Protein AF-A0A3B9ZIF4-F1 (afdb_monomer_lite)

Foldseek 3Di:
DCVVVPPDADEEEELDDVVLVVCVVVVHAYEYEQDDDDPSSVVSVVSCVVSDHPHYHPHPPCVVVVVVVD

Radius of gyration: 12.68 Å; chains: 1; bounding box: 24×25×36 Å

Sequence (70 aa):
VLAHYPGYTLLYFNDWFDGIKEVKSLGGIIFGVLNGEGREREFVREVLAAEGVDFILEGWHGWQEIFPAL

Secondary structure (DSSP, 8-state):
-GGGSTT---EEEE--HHHHHHHHHTT-EEEEE--S-THHHHHHHHHHHHHT-SEEESSSTTGGGTGGG-

pLDDT: mean 83.51, std 10.61, range [53.06, 92.5]

Structure (mmCIF, N/CA/C/O backbone):
data_AF-A0A3B9ZIF4-F1
#
_entry.id   AF-A0A3B9ZIF4-F1
#
loop_
_atom_site.group_PDB
_atom_site.id
_atom_site.type_symbol
_atom_site.label_atom_id
_atom_site.label_alt_id
_atom_site.label_comp_id
_atom_site.label_asym_id
_atom_site.label_entity_id
_atom_site.label_seq_id
_atom_site.pdbx_PDB_ins_code
_atom_site.Cartn_x
_atom_site.Cartn_y
_atom_site.Cartn_z
_atom_site.occupancy
_atom_site.B_iso_or_equiv
_atom_site.auth_seq_id
_atom_site.auth_comp_id
_atom_site.auth_asym_id
_atom_site.auth_atom_id
_atom_site.pdbx_PDB_model_num
ATOM 1 N N . VAL A 1 1 ? -6.697 -11.919 12.519 1.00 53.06 1 VAL A N 1
ATOM 2 C CA . VAL A 1 1 ? -5.602 -11.005 12.934 1.00 53.06 1 VAL A CA 1
ATOM 3 C C . VAL A 1 1 ? -6.119 -9.687 13.508 1.00 53.06 1 VAL A C 1
ATOM 5 O O . VAL A 1 1 ? -5.783 -9.432 14.652 1.00 53.06 1 VAL A O 1
ATOM 8 N N . LEU A 1 2 ? -6.995 -8.908 12.848 1.00 53.16 2 LEU A N 1
ATOM 9 C CA . LEU A 1 2 ? -7.585 -7.701 13.479 1.00 53.16 2 LEU A CA 1
ATOM 10 C C . LEU A 1 2 ? -8.362 -7.989 14.780 1.00 53.16 2 LEU A C 1
ATOM 12 O O . LEU A 1 2 ? -8.320 -7.195 15.712 1.00 53.16 2 LEU A O 1
ATOM 16 N N . ALA A 1 3 ? -8.979 -9.171 14.904 1.00 58.34 3 ALA A N 1
ATOM 17 C CA . ALA A 1 3 ? -9.604 -9.618 16.155 1.00 58.34 3 ALA A CA 1
ATOM 18 C C . ALA A 1 3 ? -8.626 -9.726 17.349 1.00 58.34 3 ALA A C 1
ATOM 20 O O . ALA A 1 3 ? -9.066 -9.694 18.494 1.00 58.34 3 ALA A O 1
ATOM 21 N N . HIS A 1 4 ? -7.314 -9.846 17.100 1.00 63.50 4 HIS A N 1
ATOM 22 C CA . HIS A 1 4 ? -6.279 -9.892 18.141 1.00 63.50 4 HIS A CA 1
ATOM 23 C C . HIS A 1 4 ? -5.698 -8.511 18.485 1.00 63.50 4 HIS A C 1
ATOM 25 O O . HIS A 1 4 ? -4.998 -8.396 19.487 1.00 63.50 4 HIS A O 1
ATOM 31 N N . TYR A 1 5 ? -6.006 -7.473 17.699 1.00 72.31 5 TYR A N 1
ATOM 32 C CA . TYR A 1 5 ? -5.520 -6.102 17.897 1.00 72.31 5 TYR A CA 1
ATOM 33 C C . TYR A 1 5 ? -6.682 -5.100 17.813 1.00 72.31 5 TYR A C 1
ATOM 35 O O . TYR A 1 5 ? -6.758 -4.304 16.875 1.00 72.31 5 TYR A O 1
ATOM 43 N N . PRO A 1 6 ? -7.626 -5.142 18.770 1.00 77.69 6 PRO A N 1
ATOM 44 C CA . PRO A 1 6 ? -8.762 -4.231 18.768 1.00 77.69 6 PRO A CA 1
ATOM 45 C C . PRO A 1 6 ? -8.292 -2.774 18.882 1.00 77.69 6 PRO A C 1
ATOM 47 O O . PRO A 1 6 ? -7.457 -2.449 19.722 1.00 77.69 6 PRO A O 1
ATOM 50 N N . GLY A 1 7 ? -8.846 -1.900 18.037 1.00 84.44 7 GLY A N 1
ATOM 51 C CA . GLY A 1 7 ? -8.507 -0.471 17.998 1.00 84.44 7 GLY A CA 1
ATOM 52 C C . GLY A 1 7 ? -7.291 -0.111 17.138 1.00 84.44 7 GLY A C 1
ATOM 53 O O . GLY A 1 7 ? -6.927 1.059 17.096 1.00 84.44 7 GLY A O 1
ATOM 54 N N . TYR A 1 8 ? -6.683 -1.078 16.446 1.00 84.31 8 TYR A N 1
ATOM 55 C CA . TYR A 1 8 ? -5.562 -0.840 15.537 1.00 84.31 8 TYR A CA 1
ATOM 56 C C . TYR A 1 8 ? -5.966 -1.042 14.077 1.00 84.31 8 TYR A C 1
ATOM 58 O O . TYR A 1 8 ? -6.750 -1.934 13.752 1.00 84.31 8 TYR A O 1
ATOM 66 N N . THR A 1 9 ? -5.357 -0.250 13.196 1.00 86.12 9 THR A N 1
ATOM 67 C CA . THR A 1 9 ? -5.441 -0.416 11.742 1.00 86.12 9 THR A CA 1
ATOM 68 C C . THR A 1 9 ? -4.192 -1.139 11.251 1.00 86.12 9 THR A C 1
ATOM 70 O O . THR A 1 9 ? -3.071 -0.742 11.571 1.00 86.12 9 THR A O 1
ATOM 73 N N . LEU A 1 10 ? -4.372 -2.206 10.471 1.00 88.50 10 LEU A N 1
ATOM 74 C CA . LEU A 1 10 ? -3.264 -2.899 9.820 1.00 88.50 10 LEU A CA 1
ATOM 75 C C . LEU A 1 10 ? -2.903 -2.161 8.530 1.00 88.50 10 LEU A C 1
ATOM 77 O O . LEU A 1 10 ? -3.730 -2.073 7.626 1.00 88.50 10 LEU A O 1
ATOM 81 N N . LE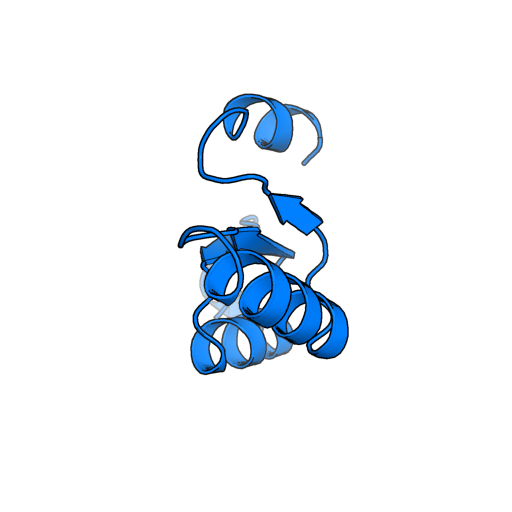U A 1 11 ? -1.671 -1.666 8.454 1.00 89.56 11 LEU A N 1
ATOM 82 C CA . LEU A 1 11 ? -1.113 -1.029 7.264 1.00 89.56 11 LEU A CA 1
ATOM 83 C C . LEU A 1 11 ? -0.008 -1.918 6.694 1.00 89.56 11 LEU A C 1
ATOM 85 O O . LEU A 1 11 ? 0.847 -2.395 7.445 1.00 89.56 11 LEU A O 1
ATOM 89 N N . TYR A 1 12 ? -0.011 -2.126 5.382 1.00 91.12 12 TYR A N 1
ATOM 90 C CA . TYR A 1 12 ? 0.985 -2.942 4.694 1.00 91.12 12 TYR A CA 1
ATOM 91 C C . TYR A 1 12 ? 1.679 -2.154 3.589 1.00 91.12 12 TYR A C 1
ATOM 93 O O . TYR A 1 12 ? 1.011 -1.579 2.740 1.00 91.12 12 TYR A O 1
ATOM 101 N N . PHE A 1 13 ? 3.012 -2.155 3.601 1.00 90.62 13 PHE A N 1
ATOM 102 C CA . PHE A 1 13 ? 3.857 -1.401 2.673 1.00 90.62 13 PHE A CA 1
ATOM 103 C C . PHE A 1 13 ? 4.803 -2.361 1.955 1.00 90.62 13 PHE A C 1
ATOM 105 O O . PHE A 1 13 ? 5.847 -2.732 2.502 1.00 90.62 13 PHE A O 1
ATOM 112 N N . ASN A 1 14 ? 4.421 -2.831 0.769 1.00 88.25 14 ASN A N 1
ATOM 113 C CA . ASN A 1 14 ? 5.238 -3.762 -0.011 1.00 88.25 14 ASN A CA 1
ATOM 114 C C . ASN A 1 14 ? 4.719 -3.926 -1.447 1.00 88.25 14 ASN A C 1
ATOM 116 O O . ASN A 1 14 ? 3.602 -3.520 -1.753 1.00 88.25 14 ASN A O 1
ATOM 120 N N . ASP A 1 15 ? 5.506 -4.572 -2.302 1.00 87.25 15 ASP A N 1
ATOM 121 C CA . ASP A 1 15 ? 5.096 -5.108 -3.605 1.00 87.25 15 ASP A CA 1
ATOM 122 C C . ASP A 1 15 ? 4.902 -6.633 -3.603 1.00 87.25 15 ASP A C 1
ATOM 124 O O . ASP A 1 15 ? 4.483 -7.216 -4.605 1.00 87.25 15 ASP A O 1
ATOM 128 N N . TRP A 1 16 ? 5.155 -7.296 -2.472 1.00 89.88 16 TRP A N 1
ATOM 129 C CA . TRP A 1 16 ? 5.007 -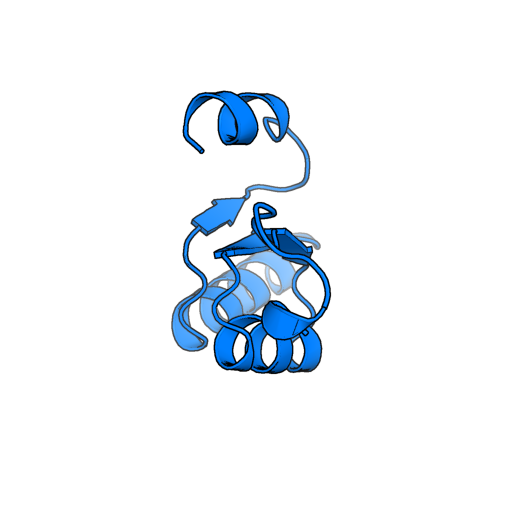8.739 -2.371 1.00 89.88 16 TRP A CA 1
ATOM 130 C C . TRP A 1 16 ? 3.543 -9.200 -2.389 1.00 89.88 16 TRP A C 1
ATOM 132 O O . TRP A 1 16 ? 2.736 -8.920 -1.499 1.00 89.88 16 TRP A O 1
ATOM 142 N N . PHE A 1 17 ? 3.233 -9.988 -3.413 1.00 85.25 17 PHE A N 1
ATOM 143 C CA . PHE A 1 17 ? 1.884 -10.393 -3.777 1.00 85.25 17 PHE A CA 1
ATOM 144 C C . PHE A 1 17 ? 1.114 -11.179 -2.706 1.00 85.25 17 PHE A C 1
ATOM 146 O O . PHE A 1 17 ? -0.043 -10.866 -2.412 1.00 85.25 17 PHE A O 1
ATOM 153 N N . ASP A 1 18 ? 1.732 -12.199 -2.115 1.00 88.81 18 ASP A N 1
ATOM 154 C CA . ASP A 1 18 ? 1.034 -13.034 -1.132 1.00 88.81 18 ASP A CA 1
ATOM 155 C C . ASP A 1 18 ? 0.681 -12.225 0.123 1.00 88.81 18 ASP A C 1
ATOM 157 O O . ASP A 1 18 ? -0.412 -12.374 0.674 1.00 88.81 18 ASP A O 1
ATOM 161 N N . GLY A 1 19 ? 1.546 -11.278 0.503 1.00 88.06 19 GLY A N 1
ATOM 162 C CA . GLY A 1 19 ? 1.281 -10.345 1.595 1.00 88.06 19 GLY A CA 1
ATOM 163 C C . GLY A 1 19 ? 0.104 -9.408 1.310 1.00 88.06 19 GLY A C 1
ATOM 164 O O . GLY A 1 19 ? -0.725 -9.193 2.194 1.00 88.06 19 GLY A O 1
ATOM 165 N N . ILE A 1 20 ? -0.037 -8.915 0.072 1.00 91.31 20 ILE A N 1
ATOM 166 C CA . ILE A 1 20 ? -1.192 -8.099 -0.356 1.00 91.31 20 ILE A CA 1
ATOM 167 C C . ILE A 1 20 ? -2.497 -8.876 -0.143 1.00 91.31 20 ILE A C 1
ATOM 169 O O . ILE A 1 20 ? -3.426 -8.383 0.501 1.00 91.31 20 ILE A O 1
ATOM 173 N N . LYS A 1 21 ? -2.569 -10.116 -0.636 1.00 89.56 21 LYS A N 1
ATOM 174 C CA . LYS A 1 21 ? -3.761 -10.966 -0.488 1.00 89.56 21 LYS A CA 1
ATOM 175 C C . LYS A 1 21 ? -4.100 -11.246 0.970 1.00 89.56 21 LYS A C 1
ATOM 177 O O . LYS A 1 21 ? -5.269 -11.170 1.357 1.00 89.56 21 LYS A O 1
ATOM 182 N N . GLU A 1 22 ? -3.091 -11.567 1.772 1.00 90.44 22 GLU A N 1
ATOM 183 C CA . GLU A 1 22 ? -3.284 -11.866 3.185 1.00 90.44 22 GLU A CA 1
ATOM 184 C C . GLU A 1 22 ? -3.812 -10.640 3.938 1.00 90.44 22 GLU A C 1
ATOM 186 O O . GLU A 1 22 ? -4.846 -10.729 4.600 1.00 90.44 22 GLU A O 1
ATOM 191 N N . VAL A 1 23 ? -3.194 -9.470 3.765 1.00 90.12 23 VAL A N 1
ATOM 192 C CA . VAL A 1 23 ? -3.620 -8.226 4.428 1.00 90.12 23 VAL A CA 1
ATOM 193 C C . VAL A 1 23 ? -5.031 -7.823 4.002 1.00 90.12 23 VAL A C 1
ATOM 195 O O . VAL A 1 23 ? -5.839 -7.442 4.854 1.00 90.12 23 VAL A O 1
ATOM 198 N N . LYS A 1 24 ? -5.374 -7.998 2.721 1.00 88.38 24 LYS A N 1
ATOM 199 C CA . LYS A 1 24 ? -6.729 -7.758 2.204 1.00 88.38 24 LYS A CA 1
ATOM 200 C C . LYS A 1 24 ? -7.763 -8.646 2.889 1.00 88.38 24 LYS A C 1
ATOM 202 O O . LYS A 1 24 ? -8.807 -8.162 3.315 1.00 88.38 24 LYS A O 1
ATOM 207 N N . SER A 1 25 ? -7.458 -9.937 3.059 1.00 88.88 25 SER A N 1
ATOM 208 C CA . SER A 1 25 ? -8.341 -10.883 3.763 1.00 88.88 25 SER A CA 1
ATOM 209 C C . SER A 1 25 ? -8.570 -10.511 5.232 1.00 88.88 25 SER A C 1
ATOM 211 O O . SER A 1 25 ? -9.582 -10.877 5.828 1.00 88.88 25 SER A O 1
ATOM 213 N N . LEU A 1 26 ? -7.634 -9.756 5.808 1.00 88.50 26 LEU A N 1
ATOM 214 C CA . LEU A 1 26 ? -7.688 -9.271 7.176 1.00 88.50 26 LEU A CA 1
ATOM 215 C C . LEU A 1 26 ? -8.349 -7.896 7.300 1.00 88.50 26 LEU A C 1
ATOM 217 O O . LEU A 1 26 ? -8.502 -7.446 8.430 1.00 88.50 26 LEU A O 1
ATOM 221 N N . GLY A 1 27 ? -8.744 -7.250 6.197 1.00 87.88 27 GLY A N 1
ATOM 222 C CA . GLY A 1 27 ? -9.326 -5.905 6.196 1.00 87.88 27 GLY A CA 1
ATOM 223 C C . GLY A 1 27 ? -8.317 -4.786 6.474 1.00 87.88 27 GLY A C 1
ATOM 224 O O . GLY A 1 27 ? -8.708 -3.737 6.979 1.00 87.88 27 GLY A O 1
ATOM 225 N N . GLY A 1 28 ? -7.026 -5.021 6.219 1.00 90.12 28 GLY A N 1
ATOM 226 C CA . GLY A 1 28 ? -6.000 -3.979 6.302 1.00 90.12 28 GLY A CA 1
ATOM 227 C C . GLY A 1 28 ? -5.976 -3.069 5.072 1.00 90.12 28 GLY A C 1
ATOM 228 O O . GLY A 1 28 ? -6.605 -3.369 4.060 1.00 90.12 28 GLY A O 1
ATOM 229 N N . ILE A 1 29 ? -5.218 -1.977 5.175 1.00 90.44 29 ILE A N 1
ATOM 230 C CA . ILE A 1 29 ? -4.976 -1.014 4.094 1.00 90.44 29 ILE A CA 1
ATOM 231 C C . ILE A 1 29 ? -3.612 -1.305 3.471 1.00 90.44 29 ILE A C 1
ATOM 233 O O . ILE A 1 29 ? -2.625 -1.543 4.176 1.00 90.44 29 ILE A O 1
ATOM 237 N N . ILE A 1 30 ? -3.559 -1.280 2.146 1.00 92.50 30 ILE A N 1
ATOM 238 C CA . ILE A 1 30 ? -2.435 -1.759 1.357 1.00 92.50 30 ILE A CA 1
ATOM 239 C C . ILE A 1 30 ? -1.835 -0.615 0.543 1.00 92.50 30 ILE A C 1
ATOM 241 O O . ILE A 1 30 ? -2.473 -0.041 -0.338 1.00 92.50 30 ILE A O 1
ATOM 245 N N . PHE A 1 31 ? -0.562 -0.349 0.802 1.00 91.62 31 PHE A N 1
ATOM 246 C CA . PHE A 1 31 ? 0.282 0.587 0.077 1.00 91.62 31 PHE A CA 1
ATOM 247 C C . PHE A 1 31 ? 1.283 -0.208 -0.766 1.00 91.62 31 PHE A C 1
ATOM 249 O O . PHE A 1 31 ? 2.285 -0.718 -0.260 1.00 91.62 31 PHE A O 1
ATOM 256 N N . GLY A 1 32 ? 1.001 -0.325 -2.061 1.00 92.06 32 GLY A N 1
ATOM 257 C CA . GLY A 1 32 ? 1.897 -0.937 -3.034 1.00 92.06 32 GLY A CA 1
ATOM 258 C C . GLY A 1 32 ? 3.139 -0.073 -3.239 1.00 92.06 32 GLY A C 1
ATOM 259 O O . GLY A 1 32 ? 3.024 1.045 -3.731 1.00 92.06 32 GLY A O 1
ATOM 260 N N . VAL A 1 33 ? 4.324 -0.556 -2.869 1.00 90.12 33 VAL A N 1
ATOM 261 C CA . VAL A 1 33 ? 5.565 0.232 -2.979 1.00 90.12 33 VAL A CA 1
ATOM 262 C C . VAL A 1 33 ? 6.271 -0.093 -4.290 1.00 90.12 33 VAL A C 1
ATOM 264 O O . VAL A 1 33 ? 6.723 -1.215 -4.479 1.00 90.12 33 VAL A O 1
ATOM 267 N N . LEU A 1 34 ? 6.403 0.888 -5.187 1.00 88.81 34 LEU A N 1
ATOM 268 C CA . LEU A 1 34 ? 7.140 0.717 -6.440 1.00 88.81 34 LEU A CA 1
ATOM 269 C C . LEU A 1 34 ? 8.644 0.618 -6.184 1.00 88.81 34 LEU A C 1
ATOM 271 O O . LEU A 1 34 ? 9.342 1.634 -6.071 1.00 88.81 34 LEU A O 1
ATOM 275 N N . ASN A 1 35 ? 9.137 -0.615 -6.156 1.00 82.19 35 ASN A N 1
ATOM 276 C CA . ASN A 1 35 ? 10.557 -0.927 -6.204 1.00 82.19 35 ASN A CA 1
ATOM 277 C C . ASN A 1 35 ? 11.012 -1.188 -7.650 1.00 82.19 35 ASN A C 1
ATOM 279 O O . ASN A 1 35 ? 10.203 -1.356 -8.565 1.00 82.19 35 ASN A O 1
ATOM 283 N N . GLY A 1 36 ? 12.329 -1.197 -7.854 1.00 84.62 36 GLY A N 1
ATOM 284 C CA . GLY A 1 36 ? 12.937 -1.437 -9.161 1.00 84.62 36 GLY A CA 1
ATOM 285 C C . GLY A 1 36 ? 12.980 -0.208 -10.076 1.00 84.62 36 GLY A C 1
ATOM 286 O O . GLY A 1 36 ? 12.473 0.877 -9.763 1.00 84.62 36 GLY A O 1
ATOM 287 N N . GLU A 1 37 ? 13.619 -0.392 -11.231 1.00 86.31 37 GLU A N 1
ATOM 288 C CA . GLU A 1 37 ? 13.892 0.659 -12.215 1.00 86.31 37 GLU A CA 1
ATOM 289 C C . GLU A 1 37 ? 13.468 0.245 -13.634 1.00 86.31 37 GLU A C 1
ATOM 291 O O . GLU A 1 37 ? 13.382 -0.935 -13.983 1.00 86.31 37 GLU A O 1
ATOM 296 N N . GLY A 1 38 ? 13.200 1.235 -14.491 1.00 90.75 38 GLY A N 1
ATOM 297 C CA . GLY A 1 38 ? 12.881 1.007 -15.901 1.00 90.75 38 GLY A CA 1
ATOM 298 C C . GLY A 1 38 ? 11.677 0.079 -16.107 1.00 90.75 38 GLY A C 1
ATOM 299 O O . GLY A 1 38 ? 10.588 0.336 -15.602 1.00 90.75 38 GLY A O 1
ATOM 300 N N . ARG A 1 39 ? 11.864 -1.003 -16.876 1.00 90.75 39 ARG A N 1
ATOM 301 C CA . ARG A 1 39 ? 10.773 -1.931 -17.240 1.00 90.75 39 ARG A CA 1
ATOM 302 C C . ARG A 1 39 ? 10.250 -2.743 -16.056 1.00 90.75 39 ARG A C 1
ATOM 304 O O . ARG A 1 39 ? 9.088 -3.127 -16.074 1.00 90.75 39 ARG A O 1
ATOM 311 N N . GLU A 1 40 ? 11.092 -3.003 -15.059 1.00 88.94 40 GLU A N 1
ATOM 312 C CA . GLU A 1 40 ? 10.674 -3.692 -13.835 1.00 88.94 40 GLU A CA 1
ATOM 313 C C . GLU A 1 40 ? 9.670 -2.835 -13.065 1.00 88.94 40 GLU A C 1
ATOM 315 O O . GLU A 1 40 ? 8.621 -3.331 -12.670 1.00 88.94 40 GLU A O 1
ATOM 320 N N . ARG A 1 41 ? 9.933 -1.528 -12.957 1.00 89.69 41 ARG A N 1
ATOM 321 C CA . ARG A 1 41 ? 9.036 -0.587 -12.279 1.00 89.69 41 ARG A CA 1
ATOM 322 C C . ARG A 1 41 ? 7.647 -0.545 -12.915 1.00 89.69 41 ARG A C 1
ATOM 324 O O . ARG A 1 41 ? 6.651 -0.552 -12.199 1.00 89.69 41 ARG A O 1
ATOM 331 N N . GLU A 1 42 ? 7.575 -0.518 -14.245 1.00 91.69 42 GLU A N 1
ATOM 332 C CA . GLU A 1 42 ? 6.289 -0.534 -14.957 1.00 91.69 42 GLU A CA 1
ATOM 333 C C . GLU A 1 42 ? 5.554 -1.866 -14.782 1.00 91.69 42 GLU A C 1
ATOM 335 O O . GLU A 1 42 ? 4.353 -1.874 -14.524 1.00 91.69 42 GLU A O 1
ATOM 340 N N . PHE A 1 43 ? 6.274 -2.990 -14.823 1.00 91.31 43 PHE A N 1
ATOM 341 C CA . PHE A 1 43 ? 5.686 -4.299 -14.540 1.00 91.31 43 PHE A CA 1
ATOM 342 C C . PHE A 1 43 ? 5.118 -4.375 -13.114 1.00 91.31 43 PHE A C 1
ATOM 344 O O . PHE A 1 43 ? 3.975 -4.786 -12.925 1.00 91.31 43 PHE A O 1
ATOM 351 N N . VAL A 1 44 ? 5.877 -3.930 -12.109 1.00 90.38 44 VAL A N 1
ATOM 352 C CA . VAL A 1 44 ? 5.415 -3.896 -10.713 1.00 90.38 44 VAL A CA 1
ATOM 353 C C . VAL A 1 44 ? 4.203 -2.971 -10.569 1.00 90.38 44 VAL A C 1
ATOM 355 O O . VAL A 1 44 ? 3.242 -3.335 -9.894 1.00 90.38 44 VAL A O 1
ATOM 358 N N . ARG A 1 45 ? 4.185 -1.816 -11.250 1.00 91.88 45 ARG A N 1
ATOM 359 C CA . ARG A 1 45 ? 3.030 -0.900 -11.272 1.00 91.88 45 ARG A CA 1
ATOM 360 C C . ARG A 1 45 ? 1.766 -1.584 -11.794 1.00 91.88 45 ARG A C 1
ATOM 362 O O . ARG A 1 45 ? 0.716 -1.466 -11.163 1.00 91.88 45 ARG A O 1
ATOM 369 N N . GLU A 1 46 ? 1.859 -2.297 -12.914 1.00 92.31 46 GLU A N 1
ATOM 370 C CA . GLU A 1 46 ? 0.730 -3.031 -13.499 1.00 92.31 46 GLU A CA 1
ATOM 371 C C . GLU A 1 46 ? 0.218 -4.132 -12.566 1.00 92.31 46 GLU A C 1
ATOM 373 O O . GLU A 1 46 ? -0.991 -4.254 -12.361 1.00 92.31 46 GLU A O 1
ATOM 378 N N . VAL A 1 47 ? 1.128 -4.896 -11.954 1.00 90.38 47 VAL A N 1
ATOM 379 C CA . VAL A 1 47 ? 0.777 -5.961 -11.005 1.00 90.38 47 VAL A CA 1
ATOM 380 C C . VAL A 1 47 ? 0.079 -5.386 -9.773 1.00 90.38 47 VAL A C 1
ATOM 382 O O . VAL A 1 47 ? -1.006 -5.839 -9.419 1.00 90.38 47 VAL A O 1
ATOM 385 N N . LEU A 1 48 ? 0.644 -4.349 -9.149 1.00 91.88 48 LEU A N 1
ATOM 386 C CA . LEU A 1 48 ? 0.042 -3.693 -7.985 1.00 91.88 48 LEU A CA 1
ATOM 387 C C . LEU A 1 48 ? -1.373 -3.174 -8.283 1.00 91.88 48 LEU A C 1
ATOM 389 O O . LEU A 1 48 ? -2.284 -3.353 -7.473 1.00 91.88 48 LEU A O 1
ATOM 393 N N . ALA A 1 49 ? -1.572 -2.569 -9.457 1.00 89.88 49 ALA A N 1
ATOM 394 C CA . ALA A 1 49 ? -2.881 -2.093 -9.889 1.00 89.88 49 ALA A CA 1
ATOM 395 C C . ALA A 1 49 ? -3.879 -3.245 -10.104 1.00 89.88 49 ALA A C 1
ATOM 397 O O . ALA A 1 49 ? -5.035 -3.137 -9.694 1.00 89.88 49 ALA A O 1
ATOM 398 N N . ALA A 1 50 ? -3.439 -4.355 -10.704 1.00 91.31 50 ALA A N 1
ATOM 399 C CA . ALA A 1 50 ? -4.279 -5.528 -10.946 1.00 91.31 50 ALA A CA 1
ATOM 400 C C . ALA A 1 50 ? -4.734 -6.213 -9.646 1.00 91.31 50 ALA A C 1
ATOM 402 O O . ALA A 1 50 ? -5.863 -6.699 -9.567 1.00 91.31 50 ALA A O 1
ATOM 403 N N . GLU A 1 51 ? -3.893 -6.203 -8.611 1.00 89.06 51 GLU A N 1
ATOM 404 C CA . GLU A 1 51 ? -4.217 -6.799 -7.310 1.00 89.06 51 GLU A CA 1
ATOM 405 C C . GLU A 1 51 ? -5.127 -5.925 -6.433 1.00 89.06 51 GLU A C 1
ATOM 407 O O . GLU A 1 51 ? -5.681 -6.372 -5.416 1.00 89.06 51 GLU A O 1
ATOM 412 N N . GLY A 1 52 ? -5.354 -4.682 -6.864 1.00 86.69 52 GLY A N 1
ATOM 413 C CA . GLY A 1 52 ? -6.231 -3.737 -6.193 1.00 86.69 52 GLY A CA 1
ATOM 414 C C . GLY A 1 52 ? -5.704 -3.377 -4.811 1.00 86.69 52 GLY A C 1
ATOM 415 O O . GLY A 1 52 ? -6.417 -3.586 -3.824 1.00 86.69 52 GLY A O 1
ATOM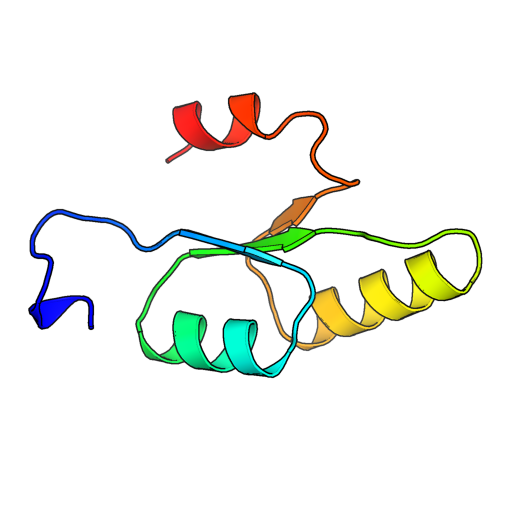 416 N N . VAL A 1 53 ? -4.455 -2.900 -4.761 1.00 91.88 53 VAL A N 1
ATOM 417 C CA . VAL A 1 53 ? -3.928 -2.144 -3.616 1.00 91.88 53 VAL A CA 1
ATOM 418 C C . VAL A 1 53 ? -4.685 -0.822 -3.472 1.00 91.88 53 VAL A C 1
ATOM 420 O O . VAL A 1 53 ? -5.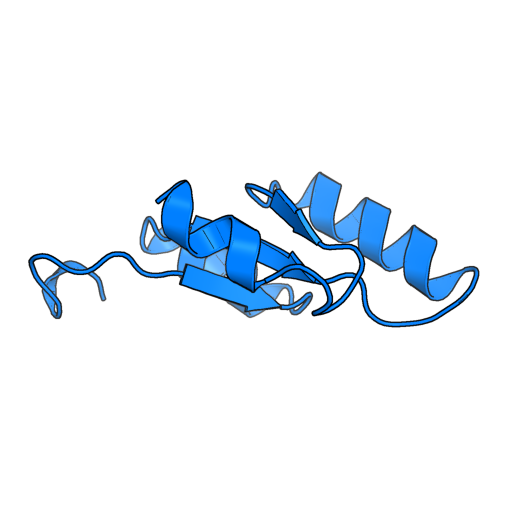178 -0.281 -4.462 1.00 91.88 53 VAL A O 1
ATOM 423 N N . ASP A 1 54 ? -4.773 -0.288 -2.256 1.00 90.69 54 ASP A N 1
ATOM 424 C CA . ASP A 1 54 ? -5.502 0.960 -1.996 1.00 90.69 54 ASP A CA 1
ATOM 425 C C . ASP A 1 54 ? -4.730 2.180 -2.515 1.00 90.69 54 ASP A C 1
ATOM 427 O O . ASP A 1 54 ? -5.316 3.130 -3.036 1.00 90.69 54 ASP A O 1
ATOM 431 N N . PHE A 1 55 ? -3.399 2.132 -2.412 1.00 89.44 55 PHE A N 1
ATOM 432 C CA . PHE A 1 55 ? -2.505 3.197 -2.854 1.00 89.44 55 PHE A CA 1
ATOM 433 C C . PHE A 1 55 ? -1.242 2.620 -3.489 1.00 89.44 55 PHE A C 1
ATOM 435 O O . PHE A 1 55 ? -0.756 1.570 -3.075 1.00 89.44 55 PHE A O 1
ATOM 442 N N . ILE A 1 56 ? -0.673 3.340 -4.457 1.00 89.88 56 ILE A N 1
ATOM 443 C CA . ILE A 1 56 ? 0.645 3.040 -5.027 1.00 89.88 56 ILE A CA 1
ATOM 444 C C . ILE A 1 56 ? 1.602 4.163 -4.630 1.00 89.88 56 ILE A C 1
ATOM 446 O O . ILE A 1 56 ? 1.318 5.336 -4.870 1.00 89.88 56 ILE A O 1
ATOM 450 N N . LEU A 1 57 ? 2.733 3.800 -4.032 1.00 88.38 57 LEU A N 1
ATOM 451 C CA . LEU A 1 57 ? 3.785 4.717 -3.614 1.00 88.38 57 LEU A CA 1
ATOM 452 C C . LEU A 1 57 ? 4.954 4.654 -4.592 1.00 88.38 57 LEU A C 1
ATOM 454 O O . LEU A 1 57 ? 5.445 3.575 -4.926 1.00 88.38 57 LEU A O 1
ATOM 458 N N . GLU A 1 58 ? 5.449 5.817 -5.011 1.00 85.88 58 GLU A N 1
ATOM 459 C CA . GLU A 1 58 ? 6.649 5.947 -5.845 1.00 85.88 58 GLU A CA 1
ATOM 460 C C . GLU A 1 58 ? 7.922 5.761 -4.981 1.00 85.88 58 GLU A C 1
ATOM 462 O O . GLU A 1 58 ? 8.756 6.655 -4.849 1.00 85.88 58 GLU A O 1
ATOM 467 N N . GLY A 1 59 ? 8.070 4.577 -4.377 1.00 78.81 59 GLY A N 1
ATOM 468 C CA . GLY A 1 59 ? 9.099 4.261 -3.381 1.00 78.81 59 GLY A CA 1
ATOM 469 C C . GLY A 1 59 ? 8.712 4.681 -1.955 1.00 78.81 59 GLY A C 1
ATOM 470 O O . GLY A 1 59 ? 7.559 4.982 -1.668 1.00 78.81 59 GLY A O 1
ATOM 471 N N . TRP A 1 60 ? 9.685 4.701 -1.038 1.00 75.75 60 TRP A N 1
ATOM 472 C CA . TRP A 1 60 ? 9.462 5.096 0.366 1.00 75.75 60 TRP A CA 1
ATOM 473 C C . TRP A 1 60 ? 9.456 6.613 0.589 1.00 75.75 60 TRP A C 1
ATOM 475 O O . TRP A 1 60 ? 9.231 7.082 1.703 1.00 75.75 60 TRP A O 1
ATOM 485 N N . HIS A 1 61 ? 9.723 7.409 -0.439 1.00 71.81 61 HIS A N 1
ATOM 486 C CA . HIS A 1 61 ? 9.685 8.861 -0.320 1.00 71.81 61 HIS A CA 1
ATOM 487 C C . HIS A 1 61 ? 8.230 9.321 -0.134 1.00 71.81 6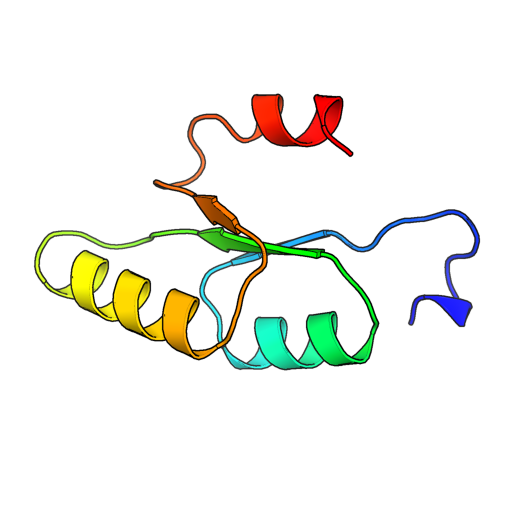1 HIS A C 1
ATOM 489 O O . HIS A 1 61 ? 7.351 8.891 -0.872 1.00 71.81 61 HIS A O 1
ATOM 495 N N . GLY A 1 62 ? 7.964 10.158 0.874 1.00 65.12 62 GLY A N 1
ATOM 496 C CA . GLY A 1 62 ? 6.608 10.652 1.157 1.00 65.12 62 GLY A CA 1
ATOM 497 C C . GLY A 1 62 ? 5.752 9.754 2.059 1.00 65.12 62 GLY A C 1
ATOM 498 O O . GLY A 1 62 ? 4.591 10.073 2.285 1.00 65.12 62 GLY A O 1
ATOM 499 N N . TRP A 1 63 ? 6.302 8.682 2.656 1.00 71.12 63 TRP A N 1
ATOM 500 C CA . TRP A 1 63 ? 5.554 7.836 3.610 1.00 71.12 63 TRP A CA 1
ATOM 501 C C . TRP A 1 63 ? 4.927 8.639 4.762 1.00 71.12 63 TRP A C 1
ATOM 503 O O . TRP A 1 63 ? 3.890 8.274 5.307 1.00 71.12 63 TRP A O 1
ATOM 513 N N . GLN A 1 64 ? 5.551 9.759 5.127 1.00 72.94 64 GLN A N 1
ATOM 514 C CA . GLN A 1 64 ? 5.096 10.662 6.182 1.00 72.94 64 GLN A CA 1
ATOM 515 C C . GLN A 1 64 ? 3.760 11.339 5.857 1.00 72.94 64 GLN A C 1
ATOM 517 O O . GLN A 1 64 ? 3.060 11.738 6.779 1.00 72.94 64 GLN A O 1
ATOM 522 N N . GLU A 1 65 ? 3.394 11.459 4.580 1.00 69.50 65 GLU A N 1
ATOM 523 C CA . GLU A 1 65 ? 2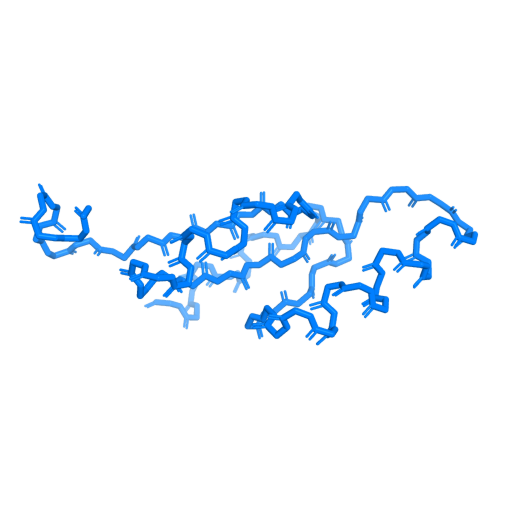.129 12.059 4.134 1.00 69.50 65 GLU A CA 1
ATOM 524 C C . GLU A 1 65 ? 0.945 11.093 4.269 1.00 69.50 65 GLU A C 1
ATOM 526 O O . GLU A 1 65 ? -0.209 11.513 4.243 1.00 69.50 65 GLU A O 1
ATOM 531 N N . ILE A 1 66 ? 1.224 9.805 4.475 1.00 69.62 66 ILE A N 1
ATOM 532 C CA . ILE A 1 66 ? 0.215 8.748 4.579 1.00 69.62 66 ILE A CA 1
ATOM 533 C C . ILE A 1 66 ? -0.453 8.762 5.953 1.00 69.62 66 ILE A C 1
ATOM 535 O O . ILE A 1 66 ? -1.666 8.631 6.065 1.00 69.62 66 ILE A O 1
ATOM 539 N N . PHE A 1 67 ? 0.334 8.951 7.011 1.00 68.50 67 PHE A N 1
ATOM 540 C CA . PHE A 1 67 ? -0.155 8.895 8.388 1.00 68.50 67 PHE A CA 1
ATOM 541 C C . PHE A 1 67 ? -1.137 10.015 8.776 1.00 68.50 67 PHE A C 1
ATOM 543 O O . PHE A 1 67 ? -2.039 9.737 9.554 1.00 68.50 67 PHE A O 1
ATOM 550 N N . PRO A 1 68 ? -1.032 11.253 8.258 1.00 65.69 68 PRO A N 1
ATOM 551 C CA . PRO A 1 68 ? -2.037 12.292 8.484 1.00 65.69 68 PRO A CA 1
ATOM 552 C C . PRO A 1 68 ? -3.396 12.039 7.812 1.00 65.69 68 PRO A C 1
ATOM 554 O O . PRO A 1 68 ? -4.366 12.704 8.169 1.00 65.69 68 PRO A O 1
ATOM 557 N N . ALA A 1 69 ? -3.463 11.146 6.816 1.00 57.44 69 ALA A N 1
ATOM 558 C CA . ALA A 1 69 ? -4.674 10.840 6.048 1.00 57.44 69 ALA A CA 1
ATOM 559 C C . ALA A 1 69 ? -5.430 9.593 6.553 1.00 57.44 69 ALA A C 1
ATOM 561 O O . ALA A 1 69 ? -6.483 9.261 6.003 1.00 57.44 69 ALA A O 1
ATOM 562 N N . LEU A 1 70 ? -4.887 8.916 7.574 1.00 62.56 70 LEU A N 1
ATOM 563 C CA . LEU A 1 70 ? -5.398 7.693 8.202 1.00 62.56 70 LEU A CA 1
ATOM 564 C C . LEU A 1 70 ? -5.879 7.967 9.631 1.00 62.56 70 LEU A C 1
ATOM 566 O O . LEU A 1 70 ? -6.882 7.333 10.026 1.00 62.56 70 LEU A O 1
#